Protein AF-A0A2S9G6U2-F1 (afdb_monomer)

Foldseek 3Di:
DDDDDDDDDDDDDDDPCNVDDDDFDLPQAGKDKDKDWDDDVVQQKTWIWMWMDRVSVQAIWTWIWMDHPPDDIDIDIDGHHGDD

Secondary structure (DSSP, 8-state):
--PPPP--PPPP---GGGGSPPPPPS-TT--EEEEEEEEETTTTEEEEEEEEEEGGGTEEEEEEEEE-TTSPPEEEEEEEEPP-

Nearest PDB structures (foldseek):
  4hgy-assembly1_E  TM=6.002E-01  e=4.444E+00  Streptomyces caelestis
  2gr7-assembly1_B  TM=4.534E-01  e=3.525E+00  Haemophilus influenzae
  2gr8-assembly2_F  TM=4.540E-01  e=3.958E+00  Haemophilus influenzae
  3emo-assembly1_B  TM=4.451E-01  e=8.898E+00  Haemophilus influenzae

Structure (mmCIF, N/CA/C/O backbone):
data_AF-A0A2S9G6U2-F1
#
_entry.id   AF-A0A2S9G6U2-F1
#
loop_
_atom_site.group_PDB
_atom_site.id
_atom_site.type_symbol
_atom_site.label_atom_id
_atom_site.label_alt_id
_atom_site.label_comp_id
_atom_site.label_asym_id
_atom_site.label_entity_id
_atom_site.label_seq_id
_atom_site.pdbx_PDB_ins_code
_atom_site.Cartn_x
_atom_site.Cartn_y
_atom_site.Cartn_z
_atom_site.occupancy
_atom_site.B_iso_or_equiv
_atom_site.auth_seq_id
_atom_site.auth_comp_id
_atom_site.auth_asym_id
_atom_site.auth_atom_id
_atom_site.pdbx_PDB_model_num
ATOM 1 N N . GLU A 1 1 ? -18.430 20.252 -39.117 1.00 71.69 1 GLU A N 1
ATOM 2 C CA . GLU A 1 1 ? -18.209 18.818 -38.850 1.00 71.69 1 GLU A CA 1
ATOM 3 C C . GLU A 1 1 ? -18.904 18.487 -37.536 1.00 71.69 1 GLU A C 1
ATOM 5 O O . GLU A 1 1 ? -18.800 19.292 -36.618 1.00 71.69 1 GLU A O 1
ATOM 10 N N . VAL A 1 2 ? -19.722 17.434 -37.484 1.00 82.56 2 VAL A N 1
ATOM 11 C CA . VAL A 1 2 ? -20.539 17.097 -36.302 1.00 82.56 2 VAL A CA 1
ATOM 12 C C . VAL A 1 2 ? -19.888 15.913 -35.598 1.00 82.56 2 VAL A C 1
ATOM 14 O O . VAL A 1 2 ? -19.530 14.940 -36.256 1.00 82.56 2 VAL A O 1
ATOM 17 N N . LEU A 1 3 ? -19.714 16.016 -34.280 1.00 84.75 3 LEU A N 1
ATOM 18 C CA . LEU A 1 3 ? -19.148 14.944 -33.462 1.00 84.75 3 LEU A CA 1
ATOM 19 C C . LEU A 1 3 ? -20.035 13.684 -33.508 1.00 84.75 3 LEU A C 1
ATOM 21 O O . LEU A 1 3 ? -21.255 13.804 -33.657 1.00 84.75 3 LEU A O 1
ATOM 25 N N . PRO A 1 4 ? -19.447 12.482 -33.371 1.00 89.25 4 PRO A N 1
ATOM 26 C CA . PRO A 1 4 ? -20.209 11.240 -33.334 1.00 89.25 4 PRO A CA 1
ATOM 27 C C . PRO A 1 4 ? -21.168 11.194 -32.136 1.00 89.25 4 PRO A C 1
ATOM 29 O O . PRO A 1 4 ? -20.970 11.873 -31.126 1.00 89.25 4 PRO A O 1
ATOM 32 N N . ALA A 1 5 ? -22.212 10.370 -32.255 1.00 92.12 5 ALA A N 1
ATOM 33 C CA . ALA A 1 5 ? -23.152 10.134 -31.167 1.00 92.12 5 ALA A CA 1
ATOM 34 C C . ALA A 1 5 ? -22.423 9.549 -29.937 1.00 92.12 5 ALA A C 1
ATOM 36 O O . ALA A 1 5 ? -21.565 8.675 -30.103 1.00 92.12 5 ALA A O 1
ATOM 37 N N . PRO A 1 6 ? -22.747 10.005 -28.714 1.00 89.81 6 PRO A N 1
ATOM 38 C CA . PRO A 1 6 ? -22.116 9.498 -27.503 1.00 89.81 6 PRO A CA 1
ATOM 39 C C . PRO A 1 6 ? -22.425 8.010 -27.310 1.00 89.81 6 PRO A C 1
ATOM 41 O O . PRO A 1 6 ? -23.547 7.558 -27.538 1.00 89.81 6 PRO A O 1
ATOM 44 N N . THR A 1 7 ? -21.423 7.259 -26.862 1.00 93.44 7 THR A N 1
ATOM 45 C CA . THR A 1 7 ? -21.546 5.847 -26.481 1.00 93.44 7 THR A CA 1
ATOM 46 C C . THR A 1 7 ? -21.260 5.690 -24.990 1.00 93.44 7 THR A C 1
ATOM 48 O O . THR A 1 7 ? -20.571 6.520 -24.395 1.00 93.44 7 THR A O 1
ATOM 51 N N . VAL A 1 8 ? -21.816 4.642 -24.377 1.00 91.06 8 VAL A N 1
ATOM 52 C CA . VAL A 1 8 ? -21.480 4.250 -23.003 1.00 91.06 8 VAL A CA 1
ATOM 53 C C . VAL A 1 8 ? -20.391 3.179 -23.096 1.00 91.06 8 VAL A C 1
ATOM 55 O O . VAL A 1 8 ? -20.690 2.089 -23.587 1.00 91.06 8 VAL A O 1
ATOM 58 N N . PRO A 1 9 ? -19.141 3.468 -22.699 1.00 89.50 9 PRO A N 1
ATOM 59 C CA . PRO A 1 9 ? -18.095 2.457 -22.679 1.00 89.50 9 PRO A CA 1
ATOM 60 C C . PRO A 1 9 ? -18.394 1.404 -21.608 1.00 89.50 9 PRO A C 1
ATOM 62 O O . PRO A 1 9 ? -18.942 1.711 -20.547 1.00 89.50 9 PRO A O 1
ATOM 65 N N . GLU A 1 10 ? -18.020 0.159 -21.888 1.00 90.19 10 GLU A N 1
ATOM 66 C CA . GLU A 1 10 ? -18.027 -0.900 -20.884 1.00 90.19 10 GLU A CA 1
ATOM 67 C C . G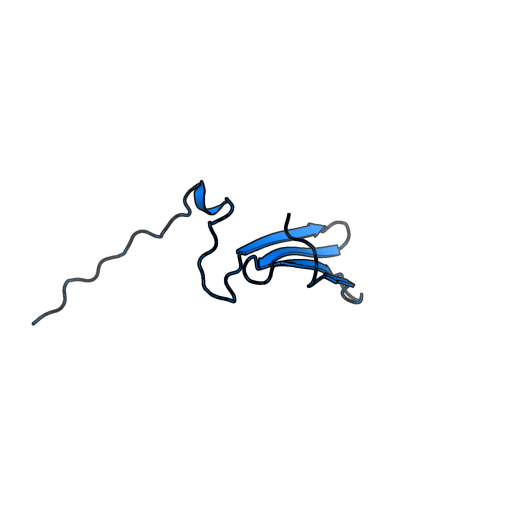LU A 1 10 ? -17.001 -0.577 -19.779 1.00 90.19 10 GLU A C 1
ATOM 69 O O . GLU A 1 10 ? -15.900 -0.110 -20.096 1.00 90.19 10 GLU A O 1
ATOM 74 N N . PRO A 1 11 ? -17.329 -0.780 -18.488 1.00 90.50 11 PRO A N 1
ATOM 75 C CA . PRO A 1 11 ? -16.372 -0.564 -17.410 1.00 90.50 11 PRO A CA 1
ATOM 76 C C . PRO A 1 11 ? -15.177 -1.508 -17.538 1.00 90.50 11 PRO A C 1
ATOM 78 O O . PRO A 1 11 ? -15.357 -2.721 -17.654 1.00 90.50 11 PRO A O 1
ATOM 81 N N . LEU A 1 12 ? -13.963 -0.960 -17.445 1.00 90.56 12 LEU A N 1
ATOM 82 C CA . LEU A 1 12 ? -12.747 -1.765 -17.355 1.00 90.56 12 LEU A CA 1
ATOM 83 C C . LEU A 1 12 ? -12.857 -2.741 -16.177 1.00 90.56 12 LEU A C 1
ATOM 85 O O . LEU A 1 12 ? -13.306 -2.368 -15.091 1.00 90.56 12 LEU A O 1
ATOM 89 N N . GLN A 1 13 ? -12.452 -3.983 -16.414 1.00 90.81 13 GLN A N 1
ATOM 90 C CA . GLN A 1 13 ? -12.320 -5.012 -15.391 1.00 90.81 13 GLN A CA 1
ATOM 91 C C . GLN A 1 13 ? -10.832 -5.311 -15.204 1.00 90.81 13 GLN A C 1
ATOM 93 O O . GLN A 1 13 ? -10.106 -5.304 -16.202 1.00 90.81 13 GLN A O 1
ATOM 98 N N . PRO A 1 14 ? -10.376 -5.575 -13.970 1.00 88.62 14 PRO A N 1
ATOM 99 C CA . PRO A 1 14 ? -9.022 -6.051 -13.758 1.00 88.62 14 PRO A CA 1
ATOM 100 C C . PRO A 1 14 ? -8.844 -7.423 -14.415 1.00 88.62 14 PRO A C 1
ATOM 102 O O . PRO A 1 14 ? -9.720 -8.293 -14.351 1.00 88.62 14 PRO A O 1
ATOM 105 N N . ASN A 1 15 ? -7.700 -7.611 -15.054 1.00 91.31 15 ASN A N 1
ATOM 106 C CA . ASN A 1 15 ? -7.244 -8.909 -15.512 1.00 91.31 15 ASN A CA 1
ATOM 107 C C . ASN A 1 15 ? -6.660 -9.685 -14.332 1.00 91.31 15 ASN A C 1
ATOM 109 O O . ASN A 1 15 ? -6.162 -9.106 -13.372 1.00 91.31 15 ASN A O 1
ATOM 113 N N . ALA A 1 16 ? -6.629 -11.013 -14.433 1.00 90.62 16 ALA A N 1
ATOM 114 C CA . ALA A 1 16 ? -5.979 -11.844 -13.416 1.00 90.62 16 ALA A CA 1
ATOM 115 C C . ALA A 1 16 ? -4.485 -11.501 -13.220 1.00 90.62 16 ALA A C 1
ATOM 117 O O . ALA A 1 16 ? -3.927 -11.759 -12.159 1.00 90.62 16 ALA A O 1
ATOM 118 N N . GLU A 1 17 ? -3.839 -10.934 -14.242 1.00 89.69 17 GLU A N 1
ATOM 119 C CA . GLU A 1 17 ? -2.442 -10.490 -14.202 1.00 89.69 17 GLU A CA 1
ATOM 120 C C . GLU A 1 17 ? -2.245 -9.224 -13.355 1.00 89.69 17 GLU A C 1
ATOM 122 O O . GLU A 1 17 ? -1.165 -9.056 -12.793 1.00 89.69 17 GLU A O 1
ATOM 127 N N . ASP A 1 18 ? -3.286 -8.398 -13.191 1.00 88.88 18 ASP A N 1
ATOM 128 C CA . ASP A 1 18 ? -3.226 -7.146 -12.421 1.00 88.88 18 ASP A CA 1
ATOM 129 C C . ASP A 1 18 ? -3.079 -7.403 -10.907 1.00 88.88 18 ASP A C 1
ATOM 131 O O . ASP A 1 18 ? -2.666 -6.521 -10.159 1.00 88.88 18 ASP A O 1
ATOM 135 N N . GLU A 1 19 ? -3.388 -8.622 -10.449 1.00 86.31 19 GLU A N 1
ATOM 136 C CA . GLU A 1 19 ? -3.169 -9.080 -9.067 1.00 86.31 19 GLU A CA 1
ATOM 137 C C . GLU A 1 19 ? -1.691 -9.414 -8.784 1.00 86.31 19 GLU A C 1
ATOM 139 O O . GLU A 1 19 ? -1.264 -9.538 -7.631 1.00 86.31 19 GLU A O 1
ATOM 144 N N . GLY A 1 20 ? -0.910 -9.635 -9.844 1.00 88.44 20 GLY A N 1
ATOM 145 C CA . GLY A 1 20 ? 0.494 -10.008 -9.772 1.00 88.44 20 GLY A CA 1
ATOM 146 C C . GLY A 1 20 ? 1.427 -8.810 -9.618 1.00 88.44 20 GLY A C 1
ATOM 147 O O . GLY A 1 20 ? 1.022 -7.655 -9.613 1.00 88.44 20 GLY A O 1
ATOM 148 N N . ARG A 1 21 ? 2.727 -9.104 -9.515 1.00 90.25 21 ARG A N 1
ATOM 149 C CA . ARG A 1 21 ? 3.767 -8.074 -9.563 1.00 90.25 21 ARG A CA 1
ATOM 150 C C . ARG A 1 21 ? 3.983 -7.612 -11.000 1.00 90.25 21 ARG A C 1
ATOM 152 O O . ARG A 1 21 ? 4.289 -8.439 -11.863 1.00 90.25 21 ARG A O 1
ATOM 159 N N . HIS A 1 22 ? 3.945 -6.306 -11.223 1.00 93.06 22 HIS A N 1
ATOM 160 C CA . HIS A 1 22 ? 4.244 -5.711 -12.520 1.00 93.06 22 HIS A CA 1
ATOM 161 C C . HIS A 1 22 ? 5.756 -5.560 -12.743 1.00 93.06 22 HIS A C 1
ATOM 163 O O . HIS A 1 22 ? 6.554 -5.419 -11.812 1.00 93.06 22 HIS A O 1
ATOM 169 N N . ALA A 1 23 ? 6.175 -5.603 -14.010 1.00 94.81 23 ALA A N 1
ATOM 170 C CA . ALA A 1 23 ? 7.549 -5.282 -14.370 1.00 94.81 23 ALA A CA 1
ATOM 171 C C . ALA A 1 23 ? 7.797 -3.778 -14.132 1.00 94.81 23 ALA A C 1
ATOM 173 O O . ALA A 1 23 ? 7.037 -2.964 -14.663 1.00 94.81 23 ALA A O 1
ATOM 174 N N . PRO A 1 24 ? 8.842 -3.393 -13.376 1.00 96.25 24 PRO A N 1
ATOM 175 C CA . PRO A 1 24 ? 9.179 -1.990 -13.197 1.00 96.25 24 PRO A CA 1
ATOM 176 C C . PRO A 1 24 ? 9.555 -1.338 -14.522 1.00 96.25 24 PRO A C 1
ATOM 178 O O . PRO A 1 24 ? 10.266 -1.935 -15.332 1.00 96.25 24 PRO A O 1
ATOM 181 N N . THR A 1 25 ? 9.104 -0.105 -14.722 1.00 96.88 25 THR A N 1
ATOM 182 C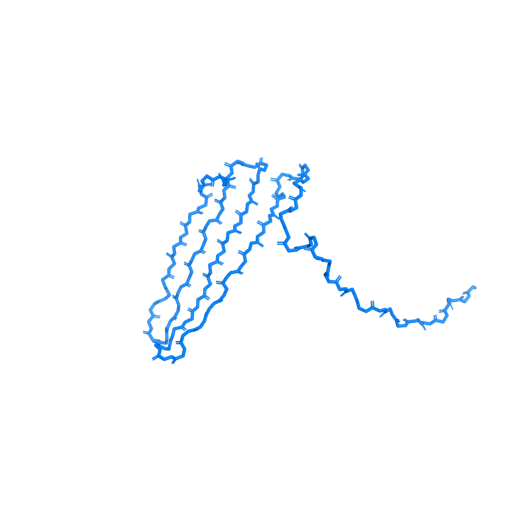 CA . THR A 1 25 ? 9.576 0.764 -15.804 1.00 96.88 25 THR A CA 1
ATOM 183 C C . THR A 1 25 ?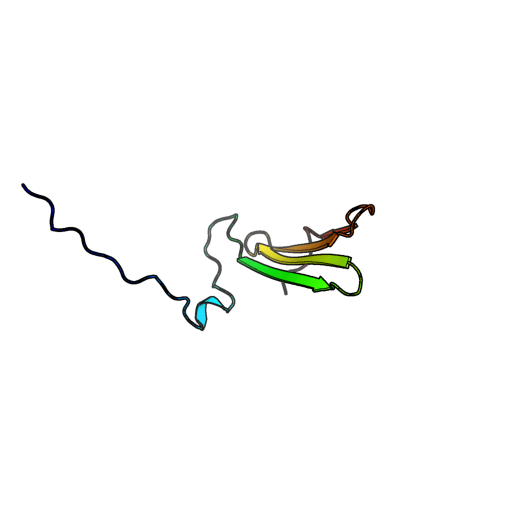 10.698 1.680 -15.295 1.00 96.88 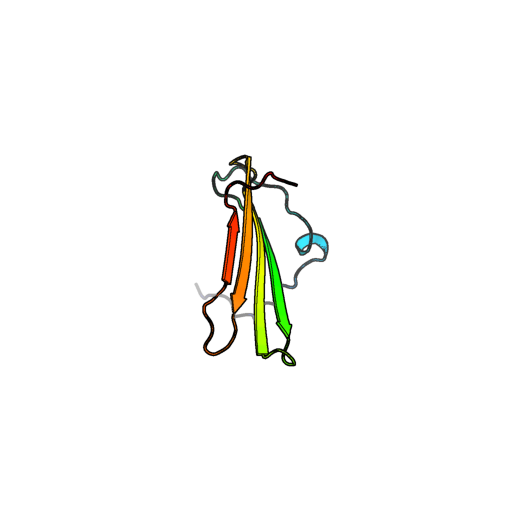25 THR A C 1
ATOM 185 O O . THR A 1 25 ? 11.009 1.683 -14.104 1.00 96.88 25 THR A O 1
ATOM 188 N N . ASP A 1 26 ? 11.348 2.441 -16.181 1.00 97.19 26 ASP A N 1
ATOM 189 C CA . ASP A 1 26 ? 12.576 3.193 -15.858 1.00 97.19 26 ASP A CA 1
ATOM 190 C C . ASP A 1 26 ? 12.336 4.513 -15.093 1.00 97.19 26 ASP A C 1
ATOM 192 O O . ASP A 1 26 ? 13.284 5.224 -14.744 1.00 97.19 26 ASP A O 1
ATOM 196 N N . GLU A 1 27 ? 11.083 4.885 -14.817 1.00 98.12 27 GLU A N 1
ATOM 197 C CA . GLU A 1 27 ? 10.758 6.090 -14.060 1.00 98.12 27 GLU A CA 1
ATOM 198 C C . GLU A 1 27 ? 11.397 6.024 -12.658 1.00 98.12 27 GLU A C 1
ATOM 200 O O . GLU A 1 27 ? 11.149 5.077 -11.909 1.00 98.12 27 GLU A O 1
ATOM 205 N N . PRO A 1 28 ? 12.168 7.040 -12.219 1.00 94.69 28 PRO A N 1
ATOM 206 C CA . PRO A 1 28 ? 12.917 6.975 -10.954 1.00 94.69 28 PRO A CA 1
ATOM 207 C C . PRO A 1 28 ? 12.071 6.745 -9.693 1.00 94.69 28 PRO A C 1
ATOM 209 O O . PRO A 1 28 ? 12.593 6.356 -8.648 1.00 94.69 28 PRO A O 1
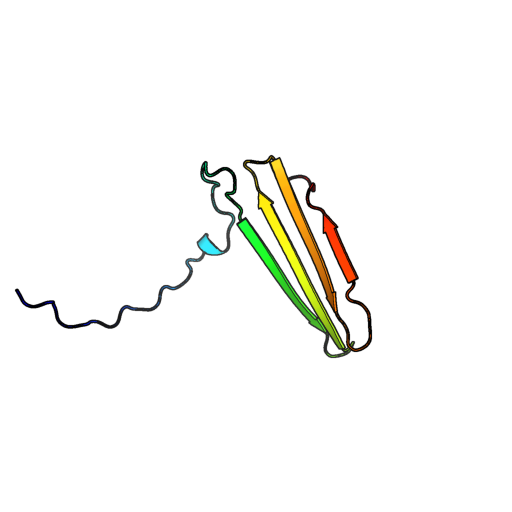ATOM 212 N N . LEU A 1 29 ? 10.773 7.040 -9.781 1.00 94.69 29 LEU A N 1
ATOM 213 C CA . LEU A 1 29 ? 9.787 6.888 -8.713 1.00 94.69 29 LEU A CA 1
ATOM 214 C C . LEU A 1 29 ? 8.738 5.823 -9.039 1.00 94.69 29 LEU A C 1
ATOM 216 O O . LEU A 1 29 ? 7.691 5.796 -8.389 1.00 94.69 29 LEU A O 1
ATOM 220 N N . TRP A 1 30 ? 8.993 4.962 -10.032 1.00 97.38 30 TRP A N 1
ATOM 221 C CA . TRP A 1 30 ? 8.143 3.804 -10.252 1.00 97.38 30 TRP A CA 1
ATOM 222 C C . TRP A 1 30 ? 8.037 3.027 -8.945 1.00 97.38 30 TRP A C 1
ATOM 224 O O . TRP A 1 30 ? 9.041 2.701 -8.300 1.00 97.38 30 TRP A O 1
ATOM 234 N N . SER A 1 31 ? 6.801 2.784 -8.538 1.00 96.44 31 SER A N 1
ATOM 235 C CA . SER A 1 31 ? 6.512 2.027 -7.341 1.00 96.44 31 SER A CA 1
ATOM 236 C C . SER A 1 31 ? 5.235 1.239 -7.515 1.00 96.44 31 SER A C 1
ATOM 238 O O . SER A 1 31 ? 4.308 1.661 -8.205 1.00 96.44 31 SER A O 1
ATOM 240 N N . GLU A 1 32 ? 5.199 0.101 -6.848 1.00 96.75 32 GLU A N 1
ATOM 241 C CA . GLU A 1 32 ? 4.047 -0.783 -6.810 1.00 96.75 32 GLU A CA 1
ATOM 242 C C . GLU A 1 32 ? 3.728 -1.094 -5.357 1.00 96.75 32 GLU A C 1
ATOM 244 O O . GLU A 1 32 ? 4.631 -1.147 -4.520 1.00 96.75 32 GLU A O 1
ATOM 249 N N . SER A 1 33 ? 2.445 -1.193 -5.016 1.00 96.00 33 SER A N 1
ATOM 250 C CA . SER A 1 33 ? 2.019 -1.303 -3.624 1.00 96.00 33 SER A CA 1
ATOM 251 C C . SER A 1 33 ? 0.882 -2.283 -3.429 1.00 96.00 33 SER A C 1
ATOM 253 O O . SER A 1 33 ? -0.109 -2.231 -4.147 1.00 96.00 33 SER A O 1
ATOM 255 N N . TRP A 1 34 ? 0.994 -3.075 -2.368 1.00 95.38 34 TRP A N 1
ATOM 256 C CA . TRP A 1 34 ? -0.069 -3.934 -1.863 1.00 95.38 34 TRP A CA 1
ATOM 257 C C . TRP A 1 34 ? -0.554 -3.392 -0.531 1.00 95.38 34 TRP A C 1
ATOM 259 O O . TRP A 1 34 ? 0.258 -3.028 0.324 1.00 95.38 34 TRP A O 1
ATOM 269 N N . TYR A 1 35 ? -1.872 -3.358 -0.370 1.00 95.62 35 TYR A N 1
ATOM 270 C CA . TYR A 1 35 ? -2.551 -2.933 0.845 1.00 95.62 35 TYR A CA 1
ATOM 271 C C . TYR A 1 35 ? -3.291 -4.122 1.450 1.00 95.62 35 TYR A C 1
ATOM 273 O O . TYR A 1 35 ? -3.986 -4.860 0.755 1.00 95.62 35 TYR A O 1
ATOM 281 N N . PHE A 1 36 ? -3.130 -4.292 2.754 1.00 96.69 36 PHE A N 1
ATOM 282 C CA . PHE A 1 36 ? -3.779 -5.319 3.551 1.00 96.69 36 PHE A CA 1
ATOM 283 C C . PHE A 1 36 ? -4.536 -4.616 4.671 1.00 96.69 36 PHE A C 1
ATOM 285 O O . PHE A 1 36 ? -4.000 -4.381 5.758 1.00 96.69 36 PHE A O 1
ATOM 292 N N . ASP A 1 37 ? -5.769 -4.233 4.367 1.00 97.94 37 ASP A N 1
ATOM 293 C CA . ASP A 1 37 ? -6.654 -3.562 5.309 1.00 97.94 37 ASP A CA 1
ATOM 294 C C . ASP A 1 37 ? -7.360 -4.596 6.187 1.00 97.94 37 ASP A C 1
ATOM 296 O O . ASP A 1 37 ? -7.733 -5.681 5.731 1.00 97.94 37 ASP A O 1
ATOM 300 N N . PHE A 1 38 ? -7.563 -4.268 7.460 1.00 98.31 38 PHE A N 1
ATOM 301 C CA . PHE A 1 38 ? -8.272 -5.143 8.384 1.00 98.31 38 PHE A CA 1
ATOM 302 C C . PHE A 1 38 ? -9.094 -4.361 9.403 1.00 98.31 38 PHE A C 1
ATOM 304 O O . PHE A 1 38 ? -8.820 -3.208 9.744 1.00 98.31 38 PHE A O 1
ATOM 311 N N . VAL A 1 39 ? -10.096 -5.052 9.933 1.00 98.44 39 VAL A N 1
ATOM 312 C CA . VAL A 1 39 ? -10.908 -4.613 11.062 1.00 98.44 39 VAL A CA 1
ATOM 313 C C . VAL A 1 39 ? -11.155 -5.809 11.973 1.00 98.44 39 VAL A C 1
ATOM 315 O O . VAL A 1 39 ? -11.440 -6.906 11.491 1.00 98.44 39 VAL A O 1
ATOM 318 N N . ASP A 1 40 ? -11.062 -5.599 13.282 1.00 98.25 40 ASP A N 1
ATOM 319 C CA . ASP A 1 40 ? -11.552 -6.537 14.293 1.00 98.25 40 ASP A CA 1
ATOM 320 C C . ASP A 1 40 ? -12.621 -5.829 15.142 1.00 98.25 40 ASP A C 1
ATOM 322 O O . ASP A 1 40 ? -12.293 -5.119 16.100 1.00 98.25 40 ASP A O 1
ATOM 326 N N . PRO A 1 41 ? -13.914 -6.018 14.812 1.00 98.12 41 PRO A N 1
ATOM 327 C CA . PRO A 1 41 ? -15.010 -5.418 15.566 1.00 98.12 41 PRO A CA 1
ATOM 328 C C . PRO A 1 41 ? -15.125 -5.930 17.004 1.00 98.12 41 PRO A C 1
ATOM 330 O O . PRO A 1 41 ? -15.702 -5.242 17.841 1.00 98.12 41 PRO A O 1
ATOM 333 N N . ALA A 1 42 ? -14.616 -7.128 17.313 1.00 98.31 42 ALA A N 1
ATOM 334 C CA . ALA A 1 42 ? -14.679 -7.670 18.671 1.00 98.31 42 ALA A CA 1
ATOM 335 C C . ALA A 1 42 ? -13.713 -6.942 19.616 1.00 98.31 42 ALA A C 1
ATOM 337 O O . ALA A 1 42 ? -13.961 -6.878 20.820 1.00 98.31 42 ALA A O 1
ATOM 338 N N . GLN A 1 43 ? -12.630 -6.391 19.065 1.00 97.31 43 GLN A N 1
ATOM 339 C CA . GLN A 1 43 ? -11.620 -5.621 19.793 1.00 97.31 43 GLN A CA 1
ATOM 340 C C . GLN A 1 43 ? -11.709 -4.108 19.545 1.00 97.31 43 GLN A C 1
ATOM 342 O O . GLN A 1 43 ? -10.950 -3.360 20.155 1.00 97.31 43 GLN A O 1
ATOM 347 N N . ASP A 1 44 ? -12.631 -3.663 18.686 1.00 98.06 44 ASP A N 1
ATOM 348 C CA . ASP A 1 44 ? -12.803 -2.263 18.273 1.00 98.06 44 ASP A CA 1
ATOM 349 C C . ASP A 1 44 ? -11.507 -1.643 17.718 1.00 98.06 44 ASP A C 1
ATOM 351 O O . ASP A 1 44 ? -11.135 -0.505 18.014 1.00 98.06 44 ASP A O 1
ATOM 355 N N . ILE A 1 45 ? -10.784 -2.437 16.921 1.00 98.44 45 ILE A N 1
ATOM 356 C CA . ILE A 1 45 ? -9.540 -2.027 16.267 1.00 98.44 45 ILE A CA 1
ATOM 357 C C . ILE A 1 45 ? -9.674 -2.120 14.750 1.00 98.44 45 ILE A C 1
ATOM 359 O O . ILE A 1 45 ? -10.400 -2.951 14.199 1.00 98.44 45 ILE A O 1
ATOM 363 N N . GLY A 1 46 ? -8.909 -1.288 14.060 1.00 98.56 46 GLY A N 1
ATOM 364 C CA . GLY A 1 46 ? -8.756 -1.348 12.614 1.00 98.56 46 GLY A CA 1
ATOM 365 C C . GLY A 1 46 ? -7.386 -0.854 12.203 1.00 98.56 46 GLY A C 1
ATOM 366 O O . GLY A 1 46 ? -6.702 -0.157 12.956 1.00 98.56 46 GLY A O 1
ATOM 367 N N . GLY A 1 47 ? -6.965 -1.224 11.008 1.00 98.44 47 GLY A N 1
ATOM 368 C CA . GLY A 1 47 ? -5.631 -0.894 10.555 1.00 98.44 47 GLY A CA 1
ATOM 369 C C . GLY A 1 47 ? -5.381 -1.308 9.126 1.00 98.44 47 GLY A C 1
ATOM 370 O O . GLY A 1 47 ? -6.257 -1.827 8.435 1.00 98.44 47 GLY A O 1
ATOM 371 N N . TRP A 1 48 ? -4.155 -1.057 8.699 1.00 98.50 48 TRP A N 1
ATOM 372 C CA . TRP A 1 48 ? -3.688 -1.446 7.383 1.00 98.50 48 TRP A CA 1
ATOM 373 C C . TRP A 1 48 ? -2.197 -1.718 7.412 1.00 98.50 48 TRP A C 1
ATOM 375 O O . TRP A 1 48 ? -1.441 -1.109 8.176 1.00 98.50 48 TRP A O 1
ATOM 385 N N . ILE A 1 49 ? -1.779 -2.637 6.554 1.00 98.31 49 ILE A N 1
ATOM 386 C CA . ILE A 1 49 ? -0.378 -2.876 6.235 1.00 98.31 49 ILE A CA 1
ATOM 387 C C . ILE A 1 49 ? -0.185 -2.543 4.762 1.00 98.31 49 ILE A C 1
ATOM 389 O O . ILE A 1 49 ? -0.990 -2.936 3.925 1.00 98.31 49 ILE A O 1
ATOM 393 N N . ARG A 1 50 ? 0.892 -1.835 4.437 1.00 97.75 50 ARG A N 1
ATOM 394 C CA . ARG A 1 50 ? 1.311 -1.575 3.063 1.00 97.75 50 ARG A CA 1
ATOM 395 C C . ARG A 1 50 ? 2.723 -2.079 2.849 1.00 97.75 50 ARG A C 1
ATOM 397 O O . ARG A 1 50 ? 3.630 -1.728 3.604 1.00 97.75 50 ARG A O 1
ATOM 404 N N . LEU A 1 51 ? 2.895 -2.823 1.767 1.00 96.88 51 LEU A N 1
ATOM 405 C CA . LEU A 1 51 ? 4.191 -3.087 1.160 1.00 96.88 51 LEU A CA 1
ATOM 406 C C . LEU A 1 51 ? 4.280 -2.254 -0.113 1.00 96.88 51 LEU A C 1
ATOM 408 O O . LEU A 1 51 ? 3.481 -2.462 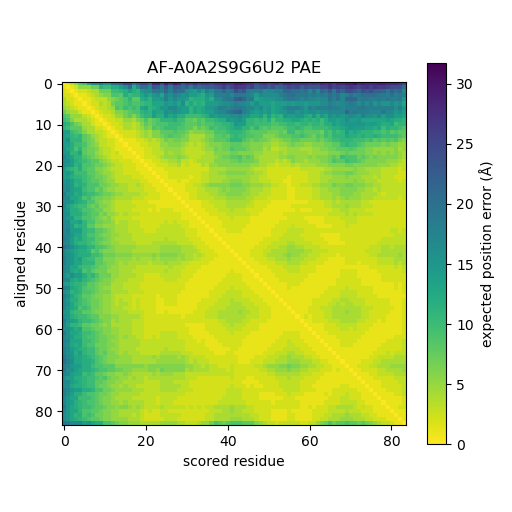-1.018 1.00 96.88 51 LEU A O 1
ATOM 412 N N . GLY A 1 52 ? 5.223 -1.319 -0.185 1.00 97.00 52 GLY A N 1
ATOM 413 C CA . GLY A 1 52 ? 5.524 -0.556 -1.393 1.00 97.00 52 GLY A CA 1
ATOM 414 C C . GLY A 1 52 ? 6.921 -0.879 -1.904 1.00 97.00 52 GLY A C 1
ATOM 415 O O . GLY A 1 52 ? 7.889 -0.656 -1.188 1.00 97.00 52 GLY A O 1
ATOM 416 N N . LEU A 1 53 ? 7.058 -1.373 -3.127 1.00 97.50 53 LEU A N 1
ATOM 417 C CA . LEU A 1 53 ? 8.362 -1.595 -3.751 1.00 97.50 53 LEU A CA 1
ATOM 418 C C . LEU A 1 53 ? 8.767 -0.350 -4.534 1.00 97.50 53 LEU A C 1
ATOM 420 O O . LEU A 1 53 ? 7.965 0.170 -5.303 1.00 97.50 53 LEU A O 1
ATOM 424 N N . VAL A 1 54 ? 10.008 0.112 -4.368 1.00 97.31 54 VAL A N 1
ATOM 425 C CA . VAL A 1 54 ? 10.600 1.193 -5.177 1.00 97.31 54 VAL A CA 1
ATOM 426 C C . VAL A 1 54 ? 11.917 0.670 -5.770 1.00 97.31 54 VAL A C 1
ATOM 428 O O . VAL A 1 54 ? 13.010 1.033 -5.322 1.00 97.31 54 VAL A O 1
ATOM 431 N N . PRO A 1 55 ? 11.838 -0.259 -6.740 1.00 97.06 55 PRO A N 1
ATOM 432 C CA . PRO A 1 55 ? 12.983 -1.030 -7.223 1.00 97.06 55 PRO A CA 1
ATOM 433 C C . PRO A 1 55 ? 14.096 -0.156 -7.803 1.00 97.06 55 PRO A C 1
ATOM 435 O O . PRO A 1 55 ? 15.269 -0.421 -7.553 1.00 97.06 55 PRO A O 1
ATOM 438 N N . ASN A 1 56 ? 13.742 0.944 -8.471 1.00 97.06 56 ASN A N 1
ATOM 439 C CA . ASN A 1 56 ? 14.709 1.874 -9.065 1.00 97.06 56 ASN A CA 1
ATOM 440 C C . ASN A 1 56 ? 15.530 2.652 -8.019 1.00 97.06 56 ASN A C 1
ATOM 442 O O . ASN A 1 56 ? 16.524 3.287 -8.363 1.00 97.06 56 ASN A O 1
ATOM 446 N N . GLN A 1 57 ? 15.144 2.580 -6.740 1.00 97.06 57 GLN A N 1
ATOM 447 C CA . GLN A 1 57 ? 15.887 3.130 -5.599 1.00 97.06 57 GLN A CA 1
ATOM 448 C C . GLN A 1 57 ? 16.419 2.043 -4.656 1.00 97.06 57 GLN A C 1
ATOM 450 O O . GLN A 1 57 ? 16.999 2.355 -3.619 1.00 97.06 57 GLN A O 1
ATOM 455 N N . ASN A 1 58 ? 16.264 0.769 -5.029 1.00 96.94 58 ASN A N 1
ATOM 456 C CA . ASN A 1 58 ? 16.756 -0.390 -4.292 1.00 96.94 58 ASN A CA 1
ATOM 457 C C . ASN A 1 58 ? 16.258 -0.482 -2.832 1.00 96.94 58 ASN A C 1
ATOM 459 O O . ASN A 1 58 ? 17.000 -0.903 -1.945 1.00 96.94 58 ASN A O 1
ATOM 463 N N . HIS A 1 59 ? 15.005 -0.094 -2.574 1.00 97.69 59 HIS A N 1
ATOM 464 C CA . HIS A 1 59 ? 14.376 -0.249 -1.259 1.00 97.69 59 HIS A CA 1
ATOM 465 C C . HIS A 1 59 ? 12.874 -0.544 -1.356 1.00 97.69 59 HIS A C 1
ATOM 467 O O . HIS A 1 59 ? 12.218 -0.247 -2.362 1.00 97.69 59 HIS A O 1
ATOM 473 N N . ALA A 1 60 ? 12.318 -1.056 -0.266 1.00 97.94 60 ALA A N 1
ATOM 474 C CA . ALA A 1 60 ? 10.891 -1.179 -0.028 1.00 97.94 60 ALA A CA 1
ATOM 475 C C . ALA A 1 60 ? 10.449 -0.280 1.136 1.00 97.94 60 ALA A C 1
ATOM 477 O O . ALA A 1 60 ? 11.219 0.050 2.040 1.00 97.94 60 ALA A O 1
ATOM 478 N N . TRP A 1 61 ? 9.178 0.098 1.111 1.00 97.62 61 TRP A N 1
ATOM 479 C CA . TRP A 1 61 ? 8.483 0.781 2.190 1.00 97.62 61 TRP A CA 1
ATOM 480 C C . TRP A 1 61 ? 7.525 -0.202 2.848 1.00 97.62 61 TRP A C 1
ATOM 482 O O . TRP A 1 61 ? 6.581 -0.672 2.209 1.00 97.62 61 TRP A O 1
ATOM 492 N N . LEU A 1 62 ? 7.754 -0.489 4.123 1.00 97.94 62 LEU A N 1
ATOM 493 C CA . LEU A 1 62 ? 6.836 -1.228 4.973 1.00 97.94 62 LEU A CA 1
ATOM 494 C C . LEU A 1 62 ? 6.129 -0.244 5.901 1.00 97.94 62 LEU A C 1
ATOM 496 O O . LEU A 1 62 ? 6.761 0.481 6.671 1.00 97.94 62 LEU A O 1
ATOM 500 N N . ASN A 1 63 ? 4.805 -0.223 5.841 1.00 98.38 63 ASN A N 1
ATOM 501 C CA . ASN A 1 63 ? 3.983 0.591 6.724 1.00 98.38 63 ASN A CA 1
ATOM 502 C C . ASN A 1 63 ? 2.946 -0.305 7.396 1.00 98.38 63 ASN A C 1
ATOM 504 O O . ASN A 1 63 ? 2.279 -1.077 6.720 1.00 98.38 63 ASN A O 1
ATOM 508 N N . GLY A 1 64 ? 2.795 -0.198 8.709 1.00 98.44 64 GLY A N 1
ATOM 509 C CA . GLY A 1 64 ? 1.736 -0.850 9.469 1.00 98.44 64 GLY A CA 1
ATOM 510 C C . GLY A 1 64 ? 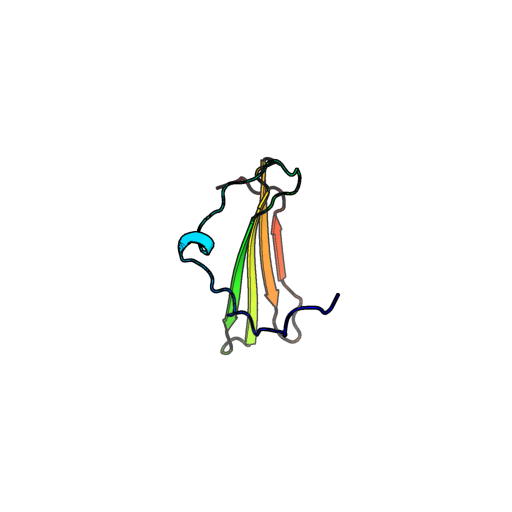1.109 0.157 10.414 1.00 98.44 64 GLY A C 1
ATOM 511 O O . GLY A 1 64 ? 1.821 0.771 11.208 1.00 98.44 64 GLY A O 1
ATOM 512 N N . LEU A 1 65 ? -0.200 0.353 10.314 1.00 98.44 65 LEU A N 1
ATOM 513 C CA . LEU A 1 65 ? -0.949 1.241 11.193 1.00 98.44 65 LEU A CA 1
ATOM 514 C C . LEU A 1 65 ? -2.034 0.462 11.926 1.00 98.44 65 LEU A C 1
ATOM 516 O O . LEU A 1 65 ? -2.714 -0.375 11.336 1.00 98.44 65 LEU A O 1
ATOM 520 N N . LEU A 1 66 ? -2.206 0.783 13.205 1.00 98.50 66 LEU A N 1
ATOM 521 C CA . LEU A 1 66 ? -3.262 0.262 14.063 1.00 98.50 66 LEU A CA 1
ATOM 522 C C . LEU A 1 66 ? -3.935 1.420 14.802 1.00 98.50 66 LEU A C 1
ATOM 524 O O . LEU A 1 66 ? -3.271 2.240 15.442 1.00 98.50 66 LEU A O 1
ATOM 528 N N . CYS A 1 67 ? -5.257 1.463 14.725 1.00 98.50 67 CYS A N 1
ATOM 529 C CA . CYS A 1 67 ? -6.113 2.483 15.310 1.00 98.50 67 CYS A CA 1
ATOM 530 C C . CYS A 1 67 ? -7.160 1.834 16.219 1.00 98.50 67 CYS A C 1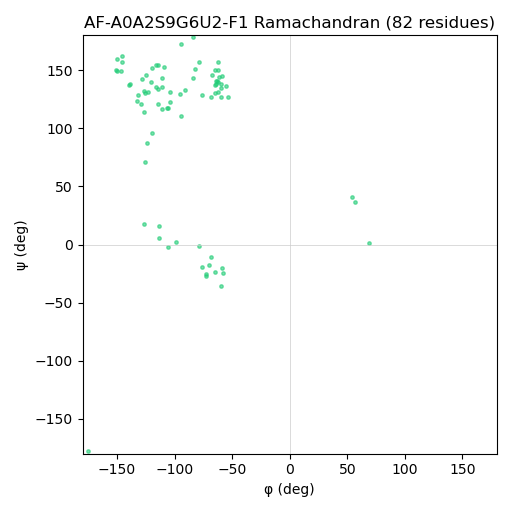
ATOM 532 O O . CYS A 1 67 ? -7.665 0.754 15.916 1.00 98.50 67 CYS A O 1
ATOM 534 N N . ALA A 1 68 ? -7.519 2.536 17.294 1.00 98.19 68 ALA A N 1
ATOM 535 C CA . ALA A 1 68 ? -8.615 2.181 18.191 1.00 98.19 68 ALA A CA 1
ATOM 536 C C . ALA A 1 68 ? -9.205 3.453 18.831 1.00 98.19 68 ALA A C 1
ATOM 538 O O . ALA A 1 68 ? -8.467 4.428 19.029 1.00 98.19 68 ALA A O 1
ATOM 539 N N . PRO A 1 69 ? -10.504 3.491 19.173 1.00 97.94 69 PRO A N 1
ATOM 540 C CA . PRO A 1 69 ? -11.115 4.670 19.778 1.00 97.94 69 PRO A CA 1
ATOM 541 C C . PRO A 1 69 ? -10.475 5.068 21.109 1.00 97.94 69 PRO A C 1
ATOM 543 O O . PRO A 1 69 ? -10.225 4.242 21.983 1.00 97.94 69 PRO A O 1
ATOM 546 N N . GLY A 1 70 ? -10.207 6.365 21.273 1.00 97.44 70 GLY A N 1
ATOM 547 C CA . GLY A 1 70 ? -9.616 6.913 22.499 1.00 97.44 70 GLY A CA 1
ATOM 548 C C . GLY A 1 70 ? -8.158 6.511 22.758 1.00 97.44 70 GLY A C 1
ATOM 549 O O . GLY A 1 70 ? -7.597 6.938 23.767 1.00 97.44 70 GLY A O 1
ATOM 550 N N . LEU A 1 71 ? -7.533 5.738 21.863 1.00 97.06 71 LEU A N 1
ATOM 551 C CA . LEU A 1 71 ? -6.130 5.340 21.944 1.00 97.06 71 LEU A CA 1
ATOM 552 C C . LEU A 1 71 ? -5.294 6.054 20.869 1.00 97.06 71 LEU A C 1
ATOM 554 O O . LEU A 1 71 ? -5.812 6.408 19.808 1.00 97.06 71 LEU A O 1
ATOM 558 N N . PRO A 1 72 ? -3.990 6.272 21.112 1.00 97.69 72 PRO A N 1
ATOM 559 C CA . PRO A 1 72 ? -3.083 6.732 20.069 1.00 97.69 72 PRO A CA 1
ATOM 560 C C . PRO A 1 72 ? -2.995 5.727 18.916 1.00 97.69 72 PRO A C 1
ATOM 562 O O . PRO A 1 72 ? -2.964 4.517 19.141 1.00 97.69 72 PRO A O 1
ATOM 565 N N . THR A 1 73 ? -2.863 6.227 17.688 1.00 97.94 73 THR A N 1
ATOM 566 C CA . THR A 1 73 ? -2.483 5.395 16.541 1.00 97.94 73 THR A CA 1
ATOM 567 C C . THR A 1 73 ? -1.070 4.855 16.736 1.00 97.94 73 THR A C 1
ATOM 569 O O . THR A 1 73 ? -0.137 5.615 17.005 1.00 97.94 73 THR A O 1
ATOM 572 N N . ILE A 1 74 ? -0.903 3.549 16.554 1.00 98.19 74 ILE A N 1
ATOM 573 C CA . ILE A 1 74 ? 0.407 2.898 16.525 1.00 98.19 74 ILE A CA 1
ATOM 574 C C . ILE A 1 74 ? 0.836 2.786 15.065 1.00 98.19 74 ILE A C 1
ATOM 576 O O . ILE A 1 74 ? 0.069 2.305 14.232 1.00 98.19 74 ILE A O 1
ATOM 580 N N . ALA A 1 75 ? 2.057 3.224 14.762 1.00 98.25 75 ALA A N 1
ATOM 581 C CA . ALA A 1 75 ? 2.637 3.147 13.428 1.00 98.25 75 ALA A CA 1
ATOM 582 C C . ALA A 1 75 ? 3.996 2.438 13.466 1.00 98.25 75 ALA A C 1
ATOM 584 O O . ALA A 1 75 ? 4.875 2.797 14.251 1.00 98.25 75 ALA A O 1
ATOM 585 N N . VAL A 1 76 ? 4.173 1.461 12.583 1.00 97.50 76 VAL A N 1
ATOM 586 C CA . VAL A 1 76 ? 5.456 0.840 12.249 1.00 97.50 76 VAL A CA 1
ATOM 587 C C . VAL A 1 76 ? 5.792 1.268 10.832 1.00 97.50 76 VAL A C 1
ATOM 589 O O . VAL A 1 76 ? 5.046 0.966 9.905 1.00 97.50 76 VAL A O 1
ATOM 592 N N . LEU A 1 77 ? 6.883 2.010 10.665 1.00 98.06 77 LEU A N 1
ATOM 593 C CA . LEU A 1 77 ? 7.295 2.559 9.378 1.00 98.06 77 LEU A CA 1
ATOM 594 C C . LEU A 1 77 ? 8.763 2.209 9.139 1.00 98.06 77 LEU A C 1
ATOM 596 O O . LEU A 1 77 ? 9.623 2.615 9.920 1.00 98.06 77 LEU A O 1
ATOM 600 N N . ASP A 1 78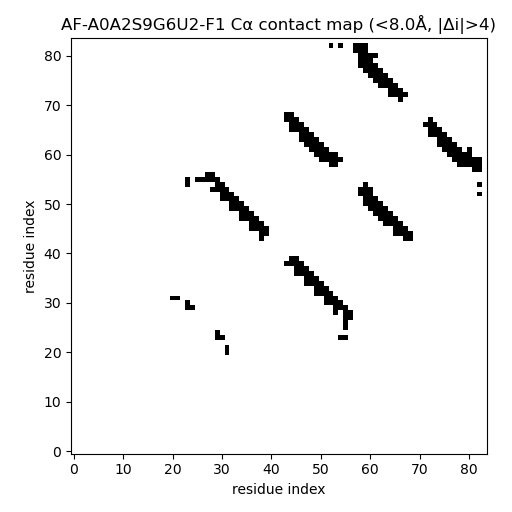 ? 9.039 1.497 8.055 1.00 98.00 78 ASP A N 1
ATOM 601 C CA . ASP A 1 78 ? 10.387 1.266 7.548 1.00 98.00 78 ASP A CA 1
ATOM 602 C C . ASP A 1 78 ? 10.437 1.684 6.077 1.00 98.00 78 ASP A C 1
ATOM 604 O O . ASP A 1 78 ? 9.760 1.105 5.233 1.00 98.00 78 ASP A O 1
ATOM 608 N N . PHE A 1 79 ? 11.210 2.725 5.776 1.00 96.31 79 PHE A N 1
ATOM 609 C CA . PHE A 1 79 ? 11.380 3.255 4.419 1.00 96.31 79 PHE A CA 1
ATOM 610 C C . PHE A 1 79 ? 12.665 2.760 3.743 1.00 96.31 79 PHE A C 1
ATOM 612 O O . PHE A 1 79 ? 12.969 3.180 2.629 1.00 96.31 79 PHE A O 1
ATOM 619 N N . ALA A 1 80 ? 13.435 1.908 4.421 1.00 96.69 80 ALA A N 1
ATOM 620 C CA . ALA A 1 80 ? 14.709 1.381 3.948 1.00 96.69 80 ALA A CA 1
ATOM 621 C C . ALA A 1 80 ? 14.748 -0.156 3.986 1.00 96.69 80 ALA A C 1
ATOM 623 O O . ALA A 1 80 ? 15.830 -0.746 3.936 1.00 96.69 80 ALA A O 1
ATOM 624 N N . ALA A 1 81 ? 13.584 -0.807 4.065 1.00 97.56 81 ALA A N 1
ATOM 625 C CA . ALA A 1 81 ? 13.488 -2.258 4.040 1.00 97.56 81 ALA A CA 1
ATOM 626 C C . ALA A 1 81 ? 14.099 -2.810 2.735 1.00 97.56 81 ALA A C 1
ATOM 628 O O . ALA A 1 81 ? 13.987 -2.173 1.680 1.00 97.56 81 ALA A O 1
ATOM 629 N N . PRO A 1 82 ? 14.747 -3.987 2.764 1.00 97.44 82 PRO A N 1
ATOM 630 C CA . PRO A 1 82 ? 15.246 -4.610 1.545 1.00 97.44 82 PRO A CA 1
ATOM 631 C C . PRO A 1 82 ? 14.085 -5.000 0.622 1.00 97.44 82 PRO A C 1
ATOM 633 O O . PRO A 1 82 ? 12.991 -5.330 1.081 1.00 97.44 82 PRO A O 1
ATOM 636 N N . LEU A 1 83 ? 14.338 -4.989 -0.688 1.00 95.62 83 LEU A N 1
ATOM 637 C CA . LEU A 1 83 ? 13.419 -5.583 -1.658 1.00 95.62 83 LEU A CA 1
ATOM 638 C C . LEU A 1 83 ? 13.315 -7.109 -1.418 1.00 95.62 83 LEU A C 1
ATOM 640 O O . LEU A 1 83 ? 14.341 -7.726 -1.110 1.00 95.62 83 LEU A O 1
ATOM 644 N N . PRO A 1 84 ? 12.113 -7.703 -1.540 1.00 90.12 84 PRO A N 1
ATOM 645 C CA . PRO A 1 84 ? 11.900 -9.147 -1.447 1.00 90.12 84 PRO A CA 1
ATOM 646 C C . PRO A 1 84 ? 12.381 -9.917 -2.686 1.00 90.12 84 PRO A C 1
ATOM 648 O O . PRO A 1 84 ? 12.413 -9.333 -3.798 1.00 90.12 84 PRO A O 1
#

pLDDT: mean 95.06, std 4.53, range [71.69, 98.56]

Mean predicted aligned error: 5.41 Å

Sequence (84 aa):
EVLPAPTVPEPLQPNAEDEGRHAPTDEPLWSESWYFDFVDPAQDIGGWIRLGLVPNQNHAWLNGLLCAPGLPTIAVLDFAAPLP

Solvent-accessible surface area (backbone atoms only — not comparable to full-atom values): 5376 Å² total; per-residue (Å²): 138,80,81,79,82,88,76,86,79,80,80,88,73,87,53,84,69,72,79,50,87,76,82,84,66,89,52,78,77,43,66,51,74,49,79,51,75,50,73,41,81,93,75,53,34,37,37,38,36,36,48,31,43,27,68,77,70,68,23,14,35,42,38,37,42,41,39,38,85,98,50,79,70,48,74,49,78,38,77,73,37,74,67,132

Radius of gyration: 19.52 Å; Cα contacts (8 Å, |Δi|>4): 133; chains: 1; bounding box: 40×31×61 Å